Protein AF-A0A958DXJ0-F1 (afdb_monomer)

Secondary structure (DSSP, 8-state):
-GGGHHHHHHHHHHHHHHTT-TT-GGGHHHHHHHHHHHHHHHHHHT-HHHHTT--TTS-HHHHHHHHHHHHHHHHHHHHHHHHHHHHHHHHHHHHHHHHHS-HHHHHHHHHHHHHHHHHS-SS--TTHHHHHHHHIIIIIS---HHHHHHSTTTTTT--HHHHHHHHHHHHTT-

Mean predicted aligned error: 16.9 Å

Foldseek 3Di:
DVVCLVVLLVLLLVLLVVVPPVPCPPVVVVLSVVLSVVLVVCVPPPCPVVVVVDDPPNPVVNVSVVSSVSSNVSSVVSVVVVVVVCVVCVVPVLVVVLVPDDPVVLVVVLVVLVVLLVPLDPDAPPCLVVLVVLLCCVSPVVDQLVRVCPDPVNPPPDHSVSSVVSNVVSVVSD

pLDDT: mean 72.32, std 14.12, range [37.69, 92.12]

Structure (mmCIF, N/CA/C/O backbone):
data_AF-A0A958DXJ0-F1
#
_entry.id   AF-A0A958DXJ0-F1
#
loop_
_atom_site.group_PDB
_atom_site.id
_atom_site.type_symbol
_atom_site.label_atom_id
_atom_site.label_alt_id
_atom_site.label_comp_id
_atom_site.label_asym_id
_atom_site.label_entity_id
_atom_site.label_seq_id
_atom_site.pdbx_PDB_ins_code
_atom_site.Cartn_x
_atom_site.Cartn_y
_atom_site.Cartn_z
_atom_site.occupancy
_atom_site.B_iso_or_equiv
_atom_site.auth_seq_id
_atom_site.auth_comp_id
_atom_site.auth_asym_id
_atom_site.auth_atom_id
_atom_site.pdbx_PDB_model_num
ATOM 1 N N . MET A 1 1 ? -31.948 7.417 9.238 1.00 60.97 1 MET A N 1
ATOM 2 C CA . MET A 1 1 ? -30.534 7.135 8.898 1.00 60.97 1 MET A CA 1
ATOM 3 C C . MET A 1 1 ? -29.827 8.399 8.431 1.00 60.97 1 MET A C 1
ATOM 5 O O . MET A 1 1 ? -28.702 8.625 8.855 1.00 60.97 1 MET A O 1
ATOM 9 N N . ASP A 1 2 ? -30.524 9.264 7.695 1.00 65.75 2 ASP A N 1
ATOM 10 C CA . ASP A 1 2 ? -30.036 10.550 7.168 1.00 65.75 2 ASP A CA 1
ATOM 11 C C . ASP A 1 2 ? -29.370 11.450 8.224 1.00 65.75 2 ASP A C 1
ATOM 13 O O . ASP A 1 2 ? -28.333 12.048 7.964 1.00 65.75 2 ASP A O 1
ATOM 17 N N . GLN A 1 3 ? -29.873 11.458 9.466 1.00 75.44 3 GLN A N 1
ATOM 18 C CA . GLN A 1 3 ? -29.268 12.234 10.561 1.00 75.44 3 GLN A CA 1
ATOM 19 C C . GLN A 1 3 ? -27.839 11.794 10.943 1.00 75.44 3 GLN A C 1
ATOM 21 O O . GLN A 1 3 ? -27.057 12.597 11.446 1.00 75.44 3 GLN A O 1
ATOM 26 N N . PHE A 1 4 ? -27.479 10.526 10.710 1.00 76.31 4 PHE A N 1
ATOM 27 C CA . PHE A 1 4 ? -26.166 9.970 11.065 1.00 76.31 4 PHE A CA 1
ATOM 28 C C . PHE A 1 4 ? -25.225 9.840 9.867 1.00 76.31 4 PHE A C 1
ATOM 30 O O . PHE A 1 4 ? -24.049 9.524 10.049 1.00 76.31 4 PHE A O 1
ATOM 37 N N . GLN A 1 5 ? -25.702 10.121 8.654 1.00 78.50 5 GLN A N 1
ATOM 38 C CA . GLN A 1 5 ? -24.887 10.075 7.445 1.00 78.50 5 GLN A CA 1
ATOM 39 C C . GLN A 1 5 ? -23.637 10.980 7.540 1.00 78.50 5 GLN A C 1
ATOM 41 O O . GLN A 1 5 ? -22.535 10.458 7.352 1.00 78.50 5 GLN A O 1
ATOM 46 N N . PRO A 1 6 ? -23.726 12.253 7.986 1.00 82.81 6 PRO A N 1
ATOM 47 C CA . PRO A 1 6 ? -22.541 13.106 8.141 1.00 82.81 6 PRO A CA 1
ATOM 48 C C . PRO A 1 6 ? -21.557 12.611 9.213 1.00 82.81 6 PRO A C 1
ATOM 50 O O . PRO A 1 6 ? -20.392 13.015 9.255 1.00 82.81 6 PRO A O 1
ATOM 53 N N . TYR A 1 7 ? -22.020 11.789 10.159 1.00 81.88 7 TYR A N 1
ATOM 54 C CA . TYR A 1 7 ? -21.160 11.161 11.162 1.00 81.88 7 TYR A CA 1
ATOM 55 C C . TYR A 1 7 ? -20.408 9.965 10.570 1.00 81.88 7 TYR A C 1
ATOM 57 O O . TYR A 1 7 ? -19.199 9.840 10.777 1.00 81.88 7 TYR A O 1
ATOM 65 N N . ILE A 1 8 ? -21.106 9.122 9.805 1.00 83.44 8 ILE A N 1
ATOM 66 C CA . ILE A 1 8 ? -20.529 7.969 9.105 1.00 83.44 8 ILE A CA 1
ATOM 67 C C . ILE A 1 8 ? -19.444 8.437 8.133 1.00 83.44 8 ILE A C 1
ATOM 69 O O . ILE A 1 8 ? -18.323 7.939 8.213 1.00 83.44 8 ILE A O 1
ATOM 73 N N . GLU A 1 9 ? -19.731 9.445 7.308 1.00 82.25 9 GLU A N 1
ATOM 74 C CA . GLU A 1 9 ? -18.778 10.034 6.354 1.00 82.25 9 GLU A CA 1
ATOM 75 C C . GLU A 1 9 ? -17.501 10.508 7.053 1.00 82.25 9 GLU A C 1
ATOM 77 O O . GLU A 1 9 ? -16.396 10.078 6.716 1.00 82.25 9 GLU A O 1
ATOM 82 N N . ARG A 1 10 ? -17.641 11.309 8.119 1.00 83.62 10 ARG A N 1
ATOM 83 C CA . ARG A 1 10 ? -16.494 11.781 8.912 1.00 83.62 10 ARG A CA 1
ATOM 84 C C . ARG A 1 10 ? -15.677 10.634 9.507 1.00 83.62 10 ARG A C 1
ATOM 86 O O . ARG A 1 10 ? -14.452 10.731 9.569 1.00 83.62 10 ARG A O 1
ATOM 93 N N . LYS A 1 11 ? -16.323 9.552 9.952 1.00 84.81 11 LYS A N 1
ATOM 94 C CA . LYS A 1 11 ? -15.633 8.381 10.514 1.00 84.81 11 LYS A CA 1
ATOM 95 C C . LYS A 1 11 ? -14.925 7.551 9.453 1.00 84.81 11 LYS A C 1
ATOM 97 O O . LYS A 1 11 ? -13.787 7.154 9.694 1.00 84.81 11 LYS A O 1
ATOM 102 N N . VAL A 1 12 ? -15.552 7.315 8.304 1.00 83.06 12 VAL A N 1
ATOM 103 C CA . VAL A 1 12 ? -14.940 6.599 7.176 1.00 83.06 12 VAL A CA 1
ATOM 104 C C . VAL A 1 12 ? -13.707 7.354 6.692 1.00 83.06 12 VAL A C 1
ATOM 106 O O . VAL A 1 12 ? -12.629 6.768 6.662 1.00 83.06 12 VAL A O 1
ATOM 109 N N . ILE A 1 13 ? -13.823 8.664 6.449 1.00 80.69 13 ILE A N 1
ATOM 110 C CA . ILE A 1 13 ? -12.690 9.524 6.070 1.00 80.69 13 ILE A CA 1
ATOM 111 C C . ILE A 1 13 ? -11.581 9.433 7.122 1.00 80.69 13 ILE A C 1
ATOM 113 O O . ILE A 1 13 ? -10.444 9.118 6.783 1.00 80.69 13 ILE A O 1
ATOM 117 N N . HIS A 1 14 ? -11.913 9.617 8.406 1.00 81.69 14 HIS A N 1
ATOM 118 C CA . HIS A 1 14 ? -10.942 9.522 9.498 1.00 81.69 14 HIS A CA 1
ATOM 119 C C . HIS A 1 14 ? -10.194 8.181 9.509 1.00 81.69 14 HIS A C 1
ATOM 121 O O . HIS A 1 14 ? -8.971 8.159 9.664 1.00 81.69 14 HIS A O 1
ATOM 127 N N . TYR A 1 15 ? -10.901 7.059 9.345 1.00 80.06 15 TYR A N 1
ATOM 128 C CA . TYR A 1 15 ? -10.265 5.747 9.320 1.00 80.06 15 TYR A CA 1
ATOM 129 C C . TYR A 1 15 ? -9.437 5.538 8.051 1.00 80.06 15 TYR A C 1
ATOM 131 O O . TYR A 1 15 ? -8.304 5.080 8.173 1.00 80.06 15 TYR A O 1
ATOM 139 N N . CYS A 1 16 ? -9.920 5.930 6.872 1.00 74.00 16 CYS A N 1
ATOM 140 C CA . CYS A 1 16 ? -9.153 5.868 5.625 1.00 74.00 16 CYS A CA 1
ATOM 141 C C . CYS A 1 16 ? -7.844 6.669 5.721 1.00 74.00 16 CYS A C 1
ATOM 143 O O . CYS A 1 16 ? -6.787 6.159 5.353 1.00 74.00 16 CYS A O 1
ATOM 145 N N . THR A 1 17 ? -7.881 7.875 6.297 1.00 73.94 17 THR A N 1
ATOM 146 C CA . THR A 1 17 ? -6.678 8.687 6.544 1.00 73.94 17 THR A CA 1
ATOM 147 C C . THR A 1 17 ? -5.748 8.033 7.569 1.00 73.94 17 THR A C 1
ATOM 149 O O . THR A 1 17 ? -4.537 8.020 7.375 1.00 73.94 17 THR A O 1
ATOM 152 N N . LYS A 1 18 ? -6.286 7.444 8.647 1.00 75.19 18 LYS A N 1
ATOM 153 C CA . LYS A 1 18 ? -5.487 6.773 9.691 1.00 75.19 18 LYS A CA 1
ATOM 154 C C . LYS A 1 18 ? -4.787 5.511 9.186 1.00 75.19 18 LYS A C 1
ATOM 156 O O . LYS A 1 18 ? -3.704 5.181 9.660 1.00 75.19 18 LYS A O 1
ATOM 161 N N . TRP A 1 19 ? -5.397 4.820 8.228 1.00 66.62 19 TRP A N 1
ATOM 162 C CA . TRP A 1 19 ? -4.765 3.714 7.513 1.00 66.62 19 TRP A CA 1
ATOM 163 C C . TRP A 1 19 ? -3.621 4.171 6.596 1.00 66.62 19 TRP A C 1
ATOM 165 O O . TRP A 1 19 ? -2.897 3.314 6.102 1.00 66.62 19 TRP A O 1
ATOM 175 N N . ASN A 1 20 ? -3.430 5.490 6.434 1.00 60.06 20 ASN A N 1
ATOM 176 C CA . ASN A 1 20 ? -2.298 6.140 5.781 1.00 60.06 20 ASN A CA 1
ATOM 177 C C . ASN A 1 20 ? -1.889 5.414 4.499 1.00 60.06 20 ASN A C 1
ATOM 179 O O . ASN A 1 20 ? -0.769 4.926 4.391 1.00 60.06 20 ASN A O 1
ATOM 183 N N . VAL A 1 21 ? -2.829 5.284 3.560 1.00 53.53 21 VAL A N 1
ATOM 184 C CA . VAL A 1 21 ? -2.545 4.742 2.231 1.00 53.53 21 VAL A CA 1
ATOM 185 C C . VAL A 1 21 ? -2.127 5.926 1.352 1.00 53.53 21 VAL A C 1
ATOM 187 O O . VAL A 1 21 ? -3.007 6.602 0.815 1.00 53.53 21 VAL A O 1
ATOM 190 N N . PRO A 1 22 ? -0.819 6.209 1.168 1.00 43.88 22 PRO A N 1
ATOM 191 C CA . PRO A 1 22 ? -0.337 7.298 0.308 1.00 43.88 22 PRO A CA 1
ATOM 192 C C . PRO A 1 22 ? -0.760 7.160 -1.167 1.00 43.88 22 PRO A C 1
ATOM 194 O O . PRO A 1 22 ? -0.530 8.058 -1.965 1.00 43.88 22 PRO A O 1
ATOM 197 N N . ARG A 1 23 ? -1.419 6.053 -1.529 1.00 47.47 23 ARG A N 1
ATOM 198 C CA . ARG A 1 23 ? -1.885 5.718 -2.879 1.00 47.47 23 ARG A CA 1
ATOM 199 C C . ARG A 1 23 ? -3.360 5.996 -3.160 1.00 47.47 23 ARG A C 1
ATOM 201 O O . ARG A 1 23 ? -3.782 5.774 -4.285 1.00 47.47 23 ARG A O 1
ATOM 208 N N . LEU A 1 24 ? -4.154 6.473 -2.197 1.00 47.66 24 LEU A N 1
ATOM 209 C CA . LEU A 1 24 ? -5.567 6.751 -2.494 1.00 47.66 24 LEU A CA 1
ATOM 210 C C . LEU A 1 24 ? -5.771 7.982 -3.387 1.00 47.66 24 LEU A C 1
ATOM 212 O O . LEU A 1 24 ? -6.812 8.050 -4.021 1.00 47.66 24 LEU A O 1
ATOM 216 N N . GLY A 1 25 ? -4.790 8.891 -3.500 1.00 56.78 25 GLY A N 1
ATOM 217 C CA . GLY A 1 25 ? -4.736 9.950 -4.524 1.00 56.78 25 GLY A CA 1
ATOM 218 C C . GLY A 1 25 ? -6.102 10.514 -4.957 1.00 56.78 25 GLY A C 1
ATOM 219 O O . GLY A 1 25 ? -6.901 10.933 -4.121 1.00 56.78 25 GLY A O 1
ATOM 220 N N . PHE A 1 26 ? -6.382 10.482 -6.265 1.00 51.16 26 PHE A N 1
ATOM 221 C CA . PHE A 1 26 ? -7.663 10.899 -6.861 1.00 51.16 26 PHE A CA 1
ATOM 222 C C . PHE A 1 26 ? -8.841 9.934 -6.588 1.00 51.16 26 PHE A C 1
ATOM 224 O O . PHE A 1 26 ? -9.993 10.341 -6.703 1.00 51.16 26 PHE A O 1
ATOM 231 N N . GLN A 1 27 ? -8.575 8.689 -6.176 1.00 59.06 27 GLN A N 1
ATOM 232 C CA . GLN A 1 27 ? -9.575 7.641 -5.903 1.00 59.06 27 GLN A CA 1
ATOM 233 C C . GLN A 1 27 ? -10.091 7.642 -4.455 1.00 59.06 27 GLN A C 1
ATOM 235 O O . GLN A 1 27 ? -10.961 6.847 -4.096 1.00 59.06 27 GLN A O 1
ATOM 240 N N . PHE A 1 28 ? -9.574 8.530 -3.598 1.00 65.56 28 PHE A N 1
ATOM 241 C CA . PHE A 1 28 ? -9.931 8.593 -2.181 1.00 65.56 28 PHE A CA 1
ATOM 242 C C . PHE A 1 28 ? -11.440 8.740 -1.976 1.00 65.56 28 PHE A C 1
ATOM 244 O O . PHE A 1 28 ? -12.020 8.052 -1.138 1.00 65.56 28 PHE A O 1
ATOM 251 N N . ASN A 1 29 ? -12.068 9.607 -2.772 1.00 68.06 29 ASN A N 1
ATOM 252 C CA . ASN A 1 29 ? -13.501 9.865 -2.688 1.00 68.06 29 ASN A CA 1
ATOM 253 C C . ASN A 1 29 ? -14.325 8.654 -3.146 1.00 68.06 29 ASN A C 1
ATOM 255 O O . ASN A 1 29 ? -15.309 8.320 -2.496 1.00 68.06 29 ASN A O 1
ATOM 259 N N . GLU A 1 30 ? -13.905 7.954 -4.201 1.00 69.81 30 GLU A N 1
ATOM 260 C CA . GLU A 1 30 ? -14.579 6.740 -4.683 1.00 69.81 30 GLU A CA 1
ATOM 261 C C . GLU A 1 30 ? -14.491 5.612 -3.649 1.00 69.81 30 GLU A C 1
ATOM 263 O O . GLU A 1 30 ? -15.507 5.046 -3.257 1.00 69.81 30 GLU A O 1
ATOM 268 N N . CYS A 1 31 ? -13.303 5.374 -3.087 1.00 72.88 31 CYS A N 1
ATOM 269 C CA . CYS A 1 31 ? -13.125 4.377 -2.033 1.00 72.88 31 CYS A CA 1
ATOM 270 C C . CYS A 1 31 ? -13.907 4.726 -0.758 1.00 72.88 31 CYS A C 1
ATOM 272 O O . CYS A 1 31 ? -14.458 3.841 -0.106 1.00 72.88 31 CYS A O 1
ATOM 274 N N . ALA A 1 32 ? -13.959 6.006 -0.376 1.00 76.56 32 ALA A N 1
ATOM 275 C CA . ALA A 1 32 ? -14.754 6.447 0.765 1.00 76.56 32 ALA A CA 1
ATOM 276 C C . ALA A 1 32 ? -16.256 6.210 0.531 1.00 76.56 32 ALA A C 1
ATOM 278 O O . ALA A 1 32 ? -16.933 5.725 1.440 1.00 76.56 32 ALA A O 1
ATOM 279 N N . ASN A 1 33 ? -16.747 6.473 -0.684 1.00 81.25 33 ASN A N 1
ATOM 280 C CA . ASN A 1 33 ? -18.134 6.223 -1.077 1.00 81.25 33 ASN A CA 1
ATOM 281 C C . ASN A 1 33 ? -18.469 4.723 -1.076 1.00 81.25 33 ASN A C 1
ATOM 283 O O . ASN A 1 33 ? -19.506 4.331 -0.539 1.00 81.25 33 ASN A O 1
ATOM 287 N N . ASP A 1 34 ? -17.579 3.871 -1.586 1.00 83.19 34 ASP A N 1
ATOM 288 C CA . ASP A 1 34 ? -17.774 2.415 -1.592 1.00 83.19 34 ASP A CA 1
ATOM 289 C C . ASP A 1 34 ? -17.801 1.834 -0.173 1.00 83.19 34 ASP A C 1
ATOM 291 O O . ASP A 1 34 ? -18.650 1.004 0.167 1.00 83.19 34 ASP A O 1
ATOM 295 N N . ILE A 1 35 ? -16.915 2.315 0.704 1.00 84.00 35 ILE A N 1
ATOM 296 C CA . ILE A 1 35 ? -16.914 1.928 2.120 1.00 84.00 35 ILE A CA 1
ATOM 297 C C . ILE A 1 35 ? -18.198 2.406 2.802 1.00 84.00 35 ILE A C 1
ATOM 299 O O . ILE A 1 35 ? -18.782 1.671 3.598 1.00 84.00 35 ILE A O 1
ATOM 303 N N . GLN A 1 36 ? -18.659 3.618 2.499 1.00 85.12 36 GLN A N 1
ATOM 304 C CA . GLN A 1 36 ? -19.910 4.146 3.034 1.00 85.12 36 GLN A CA 1
ATOM 305 C C . GLN A 1 36 ? -21.113 3.304 2.584 1.00 85.12 36 GLN A C 1
ATOM 307 O O . GLN A 1 36 ? -21.947 2.945 3.420 1.00 85.12 36 GLN A O 1
ATOM 312 N N . ALA A 1 37 ? -21.179 2.920 1.307 1.00 85.00 37 ALA A N 1
ATOM 313 C CA . ALA A 1 37 ? -22.201 2.013 0.791 1.00 85.00 37 ALA A CA 1
ATOM 314 C C . ALA A 1 37 ? -22.172 0.658 1.521 1.00 85.00 37 ALA A C 1
ATOM 316 O O . ALA A 1 37 ? -23.215 0.157 1.943 1.00 85.00 37 ALA A O 1
ATOM 317 N N . GLN A 1 38 ? -20.979 0.115 1.776 1.00 85.00 38 GLN A N 1
ATOM 318 C CA . GLN A 1 38 ? -20.806 -1.129 2.526 1.00 85.00 38 GLN A CA 1
ATOM 319 C C . GLN A 1 38 ? -21.239 -1.006 3.998 1.00 85.00 38 GLN A C 1
ATOM 321 O O . GLN A 1 38 ? -21.816 -1.941 4.556 1.00 85.00 38 GLN A O 1
ATOM 326 N N . VAL A 1 39 ? -21.009 0.143 4.643 1.00 84.38 39 VAL A N 1
ATOM 327 C CA . VAL A 1 39 ? -21.513 0.417 6.000 1.00 84.38 39 VAL A CA 1
ATOM 328 C C . VAL A 1 39 ? -23.042 0.393 6.018 1.00 84.38 39 VAL A C 1
ATOM 330 O O . VAL A 1 39 ? -23.630 -0.237 6.900 1.00 84.38 39 VAL A O 1
ATOM 333 N N . PHE A 1 40 ? -23.694 1.023 5.039 1.00 84.38 40 PHE A N 1
ATOM 334 C CA . PHE A 1 40 ? -25.152 0.973 4.919 1.00 84.38 40 PHE A CA 1
ATOM 335 C C . PHE A 1 40 ? -25.662 -0.441 4.636 1.00 84.38 40 PHE A C 1
ATOM 337 O O . PHE A 1 40 ? -26.648 -0.861 5.239 1.00 84.38 40 PHE A O 1
ATOM 344 N N . GLU A 1 41 ? -24.969 -1.207 3.796 1.00 84.19 41 GLU A N 1
ATOM 345 C CA . GLU A 1 41 ? -25.312 -2.603 3.529 1.00 84.19 41 GLU A CA 1
ATOM 346 C C . GLU A 1 41 ? -25.257 -3.456 4.807 1.00 84.19 41 GLU A C 1
ATOM 348 O O . GLU A 1 41 ? -26.201 -4.192 5.097 1.00 84.19 41 GLU A O 1
ATOM 353 N N . ILE A 1 42 ? -24.207 -3.310 5.624 1.00 80.62 42 ILE A N 1
ATOM 354 C CA . ILE A 1 42 ? -24.068 -4.018 6.908 1.00 80.62 42 ILE A CA 1
ATOM 355 C C . ILE A 1 42 ? -25.215 -3.656 7.860 1.00 80.62 42 ILE A C 1
ATOM 357 O O . ILE A 1 42 ? -25.825 -4.547 8.460 1.00 80.62 42 ILE A O 1
ATOM 361 N N . LEU A 1 43 ? -25.539 -2.365 7.959 1.00 77.62 43 LEU A N 1
ATOM 362 C CA . LEU A 1 43 ? -26.617 -1.868 8.814 1.00 77.62 43 LEU A CA 1
ATOM 363 C C . LEU A 1 43 ? -27.992 -2.391 8.372 1.00 77.62 43 LEU A C 1
ATOM 365 O O . LEU A 1 43 ? -28.810 -2.746 9.220 1.00 77.62 43 LEU A O 1
ATOM 369 N N . CYS A 1 44 ? -28.233 -2.491 7.064 1.00 76.94 44 CYS A N 1
ATOM 370 C CA . CYS A 1 44 ? -29.504 -2.954 6.510 1.00 76.94 44 CYS A CA 1
ATOM 371 C C . CYS A 1 44 ? -29.646 -4.487 6.506 1.00 76.94 44 CYS A C 1
ATOM 373 O O . CYS A 1 44 ? -30.724 -4.995 6.809 1.00 76.94 44 CYS A O 1
ATOM 375 N N . GLN A 1 45 ? -28.588 -5.234 6.169 1.00 72.25 45 GLN A N 1
ATOM 376 C CA . GLN A 1 45 ? -28.662 -6.684 5.944 1.00 72.25 45 GLN A CA 1
ATOM 377 C C . GLN A 1 45 ? -28.288 -7.528 7.169 1.00 72.25 45 GLN A C 1
ATOM 379 O O . GLN A 1 45 ? -28.935 -8.542 7.430 1.00 72.25 45 GLN A O 1
ATOM 384 N N . LYS A 1 46 ? -27.233 -7.159 7.910 1.00 60.88 46 LYS A N 1
ATOM 385 C CA . LYS A 1 46 ? -26.687 -8.008 8.988 1.00 60.88 46 LYS A CA 1
ATOM 386 C C . LYS A 1 46 ? -27.211 -7.641 10.371 1.00 60.88 46 LYS A C 1
ATOM 388 O O . LYS A 1 46 ? -27.391 -8.533 11.195 1.00 60.88 46 LYS A O 1
ATOM 393 N N . ASP A 1 47 ? -27.532 -6.369 10.596 1.00 59.88 47 ASP A N 1
ATOM 394 C CA . ASP A 1 47 ? -27.794 -5.852 11.942 1.00 59.88 47 ASP A CA 1
ATOM 395 C C . ASP A 1 47 ? -29.194 -5.277 12.172 1.00 59.88 47 ASP A C 1
ATOM 397 O O . ASP A 1 47 ? -29.444 -4.687 13.220 1.00 59.88 47 ASP A O 1
ATOM 401 N N . PHE A 1 48 ? -30.171 -5.534 11.296 1.00 59.84 48 PHE A N 1
ATOM 402 C CA . PHE A 1 48 ? -31.563 -5.109 11.528 1.00 59.84 48 PHE A CA 1
ATOM 403 C C . PHE A 1 48 ? -32.116 -5.575 12.895 1.00 59.84 48 PHE A C 1
ATOM 405 O O . PHE A 1 48 ? -32.866 -4.863 13.563 1.00 59.84 48 PHE A O 1
ATOM 412 N N . ARG A 1 49 ? -31.697 -6.760 13.370 1.00 57.38 49 ARG A N 1
ATOM 413 C CA . ARG A 1 49 ? -32.051 -7.274 14.708 1.00 57.38 49 ARG A CA 1
ATOM 414 C C . ARG A 1 49 ? -31.295 -6.576 15.846 1.00 57.38 49 ARG A C 1
ATOM 416 O O . ARG A 1 49 ? -31.880 -6.382 16.905 1.00 57.38 49 ARG A O 1
ATOM 423 N N . ALA A 1 50 ? -30.034 -6.194 15.643 1.00 60.09 50 ALA A 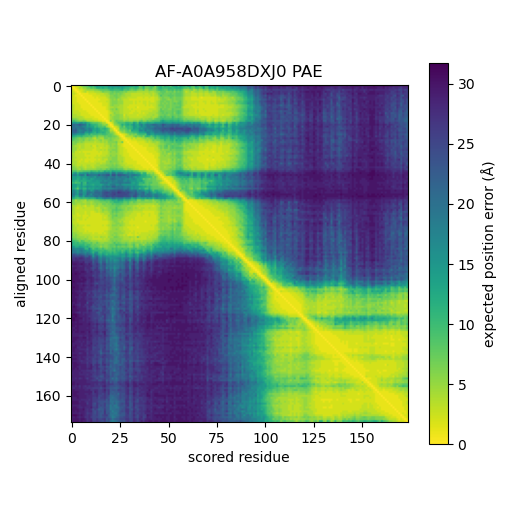N 1
ATOM 424 C CA . ALA A 1 50 ? -29.235 -5.463 16.630 1.00 60.09 50 ALA A CA 1
ATOM 425 C C . ALA A 1 50 ? -29.688 -3.998 16.753 1.00 60.09 50 ALA A C 1
ATOM 427 O O . ALA A 1 50 ? -29.789 -3.476 17.861 1.00 60.09 50 ALA A O 1
ATOM 428 N N . LEU A 1 51 ? -30.079 -3.374 15.638 1.00 62.09 51 LEU A N 1
ATOM 429 C CA . LEU A 1 51 ? -30.708 -2.052 15.591 1.00 62.09 51 LEU A CA 1
ATOM 430 C C . LEU A 1 51 ? -32.057 -2.033 16.321 1.00 62.09 51 LEU A C 1
ATOM 432 O O . LEU A 1 51 ? -32.351 -1.082 17.034 1.00 62.09 51 LEU A O 1
ATOM 436 N N . ARG A 1 52 ? -32.845 -3.113 16.225 1.00 60.75 52 ARG A N 1
ATOM 437 C CA . ARG A 1 52 ? -34.097 -3.277 16.985 1.00 60.75 52 ARG A CA 1
ATOM 438 C C . ARG A 1 52 ? -33.879 -3.401 18.503 1.00 60.75 52 ARG A C 1
ATOM 440 O O . ARG A 1 52 ? -34.809 -3.160 19.267 1.00 60.75 52 ARG A O 1
ATOM 447 N N . ASN A 1 53 ? -32.674 -3.780 18.938 1.00 60.81 53 ASN A N 1
ATOM 448 C CA . ASN A 1 53 ? -32.327 -3.924 20.354 1.00 60.81 53 ASN A CA 1
ATOM 449 C C . ASN A 1 53 ? -31.844 -2.617 21.003 1.00 60.81 53 ASN A C 1
ATOM 451 O O . ASN A 1 53 ? -31.760 -2.576 22.231 1.00 60.81 53 ASN A O 1
ATOM 455 N N . PHE A 1 54 ? -31.563 -1.565 20.223 1.00 61.91 54 PHE A N 1
ATOM 456 C CA . PHE A 1 54 ? -31.356 -0.222 20.766 1.00 61.91 54 PHE A CA 1
ATOM 457 C C . PHE A 1 54 ? -32.690 0.284 21.327 1.00 61.91 54 PHE A C 1
ATOM 459 O O . PHE A 1 54 ? -33.633 0.552 20.584 1.00 61.91 54 PHE A O 1
ATOM 466 N N . LYS A 1 55 ? -32.798 0.368 22.656 1.00 59.03 55 LYS A N 1
ATOM 467 C CA . LYS A 1 55 ? -33.987 0.927 23.323 1.00 59.03 55 LYS A CA 1
ATOM 468 C C . LYS A 1 55 ? -33.870 2.453 23.348 1.00 59.03 55 LYS A C 1
ATOM 470 O O . LYS A 1 55 ? -32.762 2.969 23.375 1.00 59.03 55 LYS A O 1
ATOM 475 N N . GLU A 1 56 ? -34.982 3.182 23.478 1.00 55.31 56 GLU A N 1
ATOM 476 C CA . GLU A 1 56 ? -35.002 4.658 23.648 1.00 55.31 56 GLU A CA 1
ATOM 477 C C . GLU A 1 56 ? -34.103 5.190 24.790 1.00 55.31 56 GLU A C 1
ATOM 479 O O . GLU A 1 56 ? -33.800 6.376 24.843 1.00 55.31 56 GLU A O 1
ATOM 484 N N . ARG A 1 57 ? -33.659 4.322 25.713 1.00 51.06 57 ARG A N 1
ATOM 485 C CA . ARG A 1 57 ? -32.723 4.647 26.805 1.00 51.06 57 ARG A CA 1
ATOM 486 C C . ARG A 1 57 ? -31.244 4.520 26.437 1.00 51.06 57 ARG A C 1
ATOM 488 O O . ARG A 1 57 ? -30.396 4.945 27.223 1.00 51.06 57 ARG A O 1
ATOM 495 N N . ASP A 1 58 ? -30.910 3.910 25.305 1.00 55.97 58 ASP A N 1
ATOM 496 C CA . ASP A 1 58 ? -29.539 3.882 24.821 1.00 55.97 58 ASP A CA 1
ATOM 497 C C . ASP A 1 58 ? -29.202 5.261 24.269 1.00 55.97 58 ASP A C 1
ATOM 499 O O . ASP A 1 58 ? -29.623 5.657 23.187 1.00 55.97 58 ASP A O 1
ATOM 503 N N . ASN A 1 59 ? -28.457 6.000 25.091 1.00 71.81 59 ASN A N 1
ATOM 504 C CA . ASN A 1 59 ? -27.902 7.305 24.781 1.00 71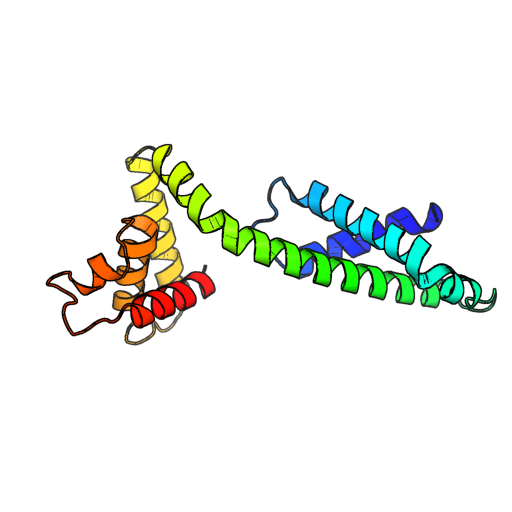.81 59 ASN A CA 1
ATOM 505 C C . ASN A 1 59 ? -27.334 7.297 23.353 1.00 71.81 59 ASN A C 1
ATOM 507 O O . ASN A 1 59 ? -26.586 6.382 23.000 1.00 71.81 59 ASN A O 1
ATOM 511 N N . GLU A 1 60 ? -27.665 8.314 22.559 1.00 72.38 60 GLU A N 1
ATOM 512 C CA . GLU A 1 60 ? -27.177 8.546 21.193 1.00 72.38 60 GLU A CA 1
ATOM 513 C C . GLU A 1 60 ? -25.670 8.262 21.055 1.00 72.38 60 GLU A C 1
ATOM 515 O O . GLU A 1 60 ? -25.204 7.697 20.066 1.00 72.38 60 GLU A O 1
ATOM 520 N N . TYR A 1 61 ? -24.913 8.528 22.120 1.00 76.00 61 TYR A N 1
ATOM 521 C CA . TYR A 1 61 ? -23.496 8.211 22.243 1.00 76.00 61 TYR A CA 1
ATOM 522 C C . TYR A 1 61 ? -23.137 6.721 22.050 1.00 76.00 61 TYR A C 1
ATOM 524 O O . TYR A 1 61 ? -22.137 6.388 21.406 1.00 76.00 61 TYR A O 1
ATOM 532 N N . ARG A 1 62 ? -23.937 5.794 22.592 1.00 74.25 62 ARG A N 1
ATOM 533 C CA . ARG A 1 62 ? -23.754 4.341 22.416 1.00 74.25 62 ARG A CA 1
ATOM 534 C C . ARG A 1 62 ? -24.017 3.922 20.980 1.00 74.25 62 ARG A C 1
ATOM 536 O O . ARG A 1 62 ? -23.269 3.108 20.443 1.00 74.25 62 ARG A O 1
ATOM 543 N N . PHE A 1 63 ? -25.033 4.512 20.358 1.00 77.12 63 PHE A N 1
ATOM 544 C CA . PHE A 1 63 ? -25.341 4.269 18.955 1.00 77.12 63 PHE A CA 1
ATOM 545 C C . PHE A 1 63 ? -24.224 4.787 18.043 1.00 77.12 63 PHE A C 1
ATOM 547 O O . PHE A 1 63 ? -23.755 4.070 17.162 1.00 77.12 63 PHE A O 1
ATOM 554 N N . MET A 1 64 ? -23.696 5.979 18.325 1.00 78.25 64 MET A N 1
ATOM 555 C CA . MET A 1 64 ? -22.529 6.517 17.625 1.00 78.25 64 MET A CA 1
ATOM 556 C C . MET A 1 64 ? -21.274 5.656 17.819 1.00 78.25 64 MET A C 1
ATOM 558 O O . MET A 1 64 ? -20.520 5.442 16.872 1.00 78.25 64 MET A O 1
ATOM 562 N N . SER A 1 65 ? -21.057 5.115 19.021 1.00 78.31 65 SER A N 1
ATOM 563 C CA . SER A 1 65 ? -19.935 4.207 19.300 1.00 78.31 65 SER A CA 1
ATOM 564 C C . SER A 1 65 ? -20.056 2.905 18.506 1.00 78.31 65 SER A C 1
ATOM 566 O O . SER A 1 65 ? -19.083 2.456 17.901 1.00 78.31 65 SER A O 1
ATOM 568 N N . TYR A 1 66 ? -21.262 2.341 18.448 1.00 81.00 66 TYR A N 1
ATOM 569 C CA . TYR A 1 66 ? -21.583 1.177 17.631 1.00 81.00 66 TYR A CA 1
ATOM 570 C C . TYR A 1 66 ? -21.348 1.438 16.134 1.00 81.00 66 TYR A C 1
ATOM 572 O O . TYR A 1 66 ? -20.629 0.681 15.480 1.00 81.00 66 TYR A O 1
ATOM 580 N N . LEU A 1 67 ? -21.848 2.564 15.613 1.00 82.00 67 LEU A N 1
ATOM 581 C CA . LEU A 1 67 ? -21.586 3.003 14.239 1.00 82.00 67 LEU A CA 1
ATOM 582 C C . LEU A 1 67 ? -20.088 3.154 13.959 1.00 82.00 67 LEU A C 1
ATOM 584 O O . LEU A 1 67 ? -19.607 2.713 12.920 1.00 82.00 67 LEU A O 1
ATOM 588 N N . SER A 1 68 ? -19.328 3.726 14.895 1.00 81.12 68 SER A N 1
ATOM 589 C CA . SER A 1 68 ? -17.881 3.901 14.746 1.00 81.12 68 SER A CA 1
ATOM 590 C C . SER A 1 68 ? -17.151 2.561 14.591 1.00 81.12 68 SER A C 1
ATOM 592 O O . SER A 1 68 ? -16.201 2.481 13.813 1.00 81.12 68 SER A O 1
ATOM 594 N N . VAL A 1 69 ? -17.595 1.511 15.292 1.00 82.56 69 VAL A N 1
ATOM 595 C CA . VAL A 1 69 ? -17.044 0.150 15.163 1.00 82.56 69 VAL A CA 1
ATOM 596 C C . VAL A 1 69 ? -17.371 -0.446 13.795 1.00 82.56 69 VAL A C 1
ATOM 598 O O . VAL A 1 69 ? -16.486 -1.020 13.159 1.00 82.56 69 VAL A O 1
ATOM 601 N N . ILE A 1 70 ? -18.603 -0.274 13.308 1.00 83.50 70 ILE A N 1
ATOM 602 C CA . ILE A 1 70 ? -18.995 -0.741 11.971 1.00 83.50 70 ILE A CA 1
ATOM 603 C C . ILE A 1 70 ? -18.161 -0.044 10.897 1.00 83.50 70 ILE A C 1
ATOM 605 O O . ILE A 1 70 ? -17.573 -0.730 10.062 1.00 83.50 70 ILE A O 1
ATOM 609 N N . CYS A 1 71 ? -18.039 1.286 10.954 1.00 82.19 71 CYS A N 1
ATOM 610 C CA . CYS A 1 71 ? -17.205 2.042 10.020 1.00 82.19 71 CYS A CA 1
ATOM 611 C C . CYS A 1 71 ? -15.759 1.536 10.037 1.00 82.19 71 CYS A C 1
ATOM 613 O O . CYS A 1 71 ? -15.190 1.279 8.984 1.00 82.19 71 CYS A O 1
ATOM 615 N N . HIS A 1 72 ? -15.177 1.327 11.222 1.00 82.38 72 HIS A N 1
ATOM 616 C CA . HIS A 1 72 ? -13.811 0.822 11.338 1.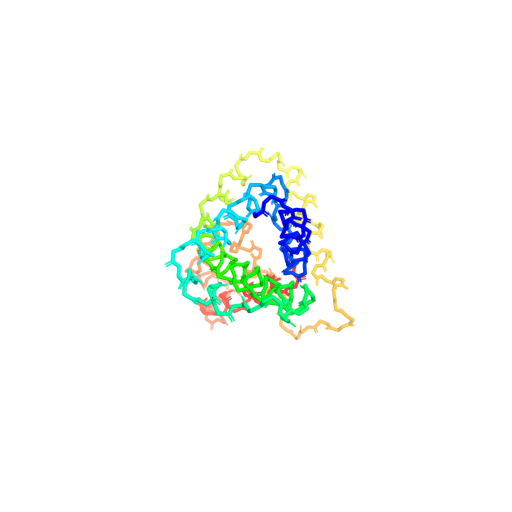00 82.38 72 HIS A CA 1
ATOM 617 C C . HIS A 1 72 ? -13.635 -0.561 10.695 1.00 82.38 72 HIS A C 1
ATOM 619 O O . HIS A 1 72 ? -12.685 -0.779 9.941 1.00 82.38 72 HIS A O 1
ATOM 625 N N . ASN A 1 73 ? -14.556 -1.487 10.973 1.00 82.25 73 ASN A N 1
ATOM 626 C CA . ASN A 1 73 ? -14.501 -2.851 10.455 1.00 82.25 73 ASN A CA 1
ATOM 627 C C . ASN A 1 73 ? -14.712 -2.894 8.936 1.00 82.25 73 ASN A C 1
ATOM 629 O O . ASN A 1 73 ? -13.996 -3.624 8.250 1.00 82.25 73 ASN A O 1
ATOM 633 N N . ALA A 1 74 ? -15.647 -2.094 8.414 1.00 84.69 74 ALA A N 1
ATOM 634 C CA . ALA A 1 74 ? -15.886 -1.953 6.980 1.00 84.69 74 ALA A CA 1
ATOM 635 C C . ALA A 1 74 ? -14.649 -1.385 6.273 1.00 84.69 74 ALA A C 1
ATOM 637 O O . ALA A 1 74 ? -14.141 -2.009 5.343 1.00 84.69 74 ALA A O 1
ATOM 638 N N . THR A 1 75 ? -14.077 -0.286 6.782 1.00 81.75 75 THR A N 1
ATOM 639 C CA . THR A 1 75 ? -12.830 0.283 6.253 1.00 81.75 75 THR A CA 1
ATOM 640 C C . THR A 1 75 ? -11.695 -0.742 6.276 1.00 81.75 75 THR A C 1
ATOM 642 O O . THR A 1 75 ? -11.019 -0.929 5.271 1.00 81.75 75 THR A O 1
ATOM 645 N N . ALA A 1 76 ? -11.488 -1.455 7.386 1.00 80.56 76 ALA A N 1
ATOM 646 C CA . ALA A 1 76 ? -10.419 -2.449 7.489 1.00 80.56 76 ALA A CA 1
ATOM 647 C C . ALA A 1 76 ? -10.611 -3.631 6.521 1.00 80.56 76 ALA A C 1
ATOM 649 O O . ALA A 1 76 ? -9.638 -4.140 5.963 1.00 80.56 76 ALA A O 1
ATOM 650 N N . HIS A 1 77 ? -11.852 -4.081 6.320 1.00 82.12 77 HIS A N 1
ATOM 651 C CA . HIS A 1 77 ? -12.168 -5.148 5.375 1.00 82.12 77 HIS A CA 1
ATOM 652 C C . HIS A 1 77 ? -11.940 -4.703 3.927 1.00 82.12 77 HIS A C 1
ATOM 654 O O . HIS A 1 77 ? -11.251 -5.397 3.175 1.00 82.12 77 HIS A O 1
ATOM 660 N N . TYR A 1 78 ? -12.453 -3.525 3.568 1.00 80.62 78 TYR A N 1
ATOM 661 C CA . TYR A 1 78 ? -12.276 -2.931 2.250 1.00 80.62 78 TYR A CA 1
ATOM 662 C C . TYR A 1 78 ? -10.795 -2.724 1.930 1.00 80.62 78 TYR A C 1
ATOM 664 O O . TYR A 1 78 ? -10.322 -3.208 0.908 1.00 80.62 78 TYR A O 1
ATOM 672 N N . MET A 1 79 ? -10.025 -2.125 2.845 1.00 74.88 79 MET A N 1
ATOM 673 C CA . MET A 1 79 ? -8.592 -1.887 2.645 1.00 74.88 79 MET A CA 1
ATOM 674 C C . MET A 1 79 ? -7.801 -3.187 2.484 1.00 74.88 79 MET A C 1
ATOM 676 O O . MET A 1 79 ? -6.925 -3.261 1.629 1.00 74.88 79 MET A O 1
ATOM 680 N N . LYS A 1 80 ? -8.125 -4.250 3.232 1.00 74.88 80 LYS A N 1
ATOM 681 C CA . LYS A 1 80 ? -7.487 -5.566 3.037 1.00 74.88 80 LYS A CA 1
ATOM 682 C C . LYS A 1 80 ? -7.771 -6.156 1.655 1.00 74.88 80 LYS A C 1
ATOM 684 O O . LYS A 1 80 ? -6.880 -6.760 1.064 1.00 74.88 80 LYS A O 1
ATOM 689 N N . LYS A 1 81 ? -8.996 -6.000 1.146 1.00 74.06 81 LYS A N 1
ATOM 690 C CA . LYS A 1 81 ? -9.382 -6.468 -0.193 1.00 74.06 81 LYS A CA 1
ATOM 691 C C . LYS A 1 81 ? -8.739 -5.613 -1.290 1.00 74.06 81 LYS A C 1
ATOM 693 O O . LYS A 1 81 ? -8.206 -6.160 -2.248 1.00 74.06 81 LYS A O 1
ATOM 698 N N . TYR A 1 82 ? -8.741 -4.297 -1.111 1.00 69.19 82 TYR A N 1
ATOM 699 C CA . TYR A 1 82 ? -8.151 -3.324 -2.024 1.00 69.19 82 TYR A CA 1
ATOM 700 C C . TYR A 1 82 ? -6.632 -3.496 -2.143 1.00 69.19 82 TYR A C 1
ATOM 702 O O . TYR A 1 82 ? -6.116 -3.607 -3.247 1.00 69.19 82 TYR A O 1
ATOM 710 N N . LEU A 1 83 ? -5.917 -3.645 -1.022 1.00 61.88 83 LEU A N 1
ATOM 711 C CA . LEU A 1 83 ? -4.475 -3.925 -1.019 1.00 61.88 83 LEU A CA 1
ATOM 712 C C . LEU A 1 83 ? -4.130 -5.259 -1.689 1.00 61.88 83 LEU A C 1
ATOM 714 O O . LEU A 1 83 ? -3.082 -5.370 -2.316 1.00 61.88 83 LEU A O 1
ATOM 718 N N . LYS A 1 84 ? -5.004 -6.267 -1.572 1.00 60.72 84 LYS A N 1
ATOM 719 C CA . LYS A 1 84 ? -4.828 -7.543 -2.272 1.00 60.72 84 LYS A CA 1
ATOM 720 C C . LYS A 1 84 ? -4.953 -7.366 -3.789 1.00 60.72 84 LYS A C 1
ATOM 722 O O . LYS A 1 84 ? -4.116 -7.880 -4.511 1.00 60.72 84 LYS A O 1
ATOM 727 N N . HIS A 1 85 ? -5.934 -6.591 -4.253 1.00 57.41 85 HIS A N 1
ATOM 728 C CA . HIS A 1 85 ? -6.076 -6.267 -5.675 1.00 57.41 85 HIS A CA 1
ATOM 729 C C . HIS A 1 85 ? -4.942 -5.378 -6.201 1.00 57.41 85 HIS A C 1
ATOM 731 O O . HIS A 1 85 ? -4.444 -5.634 -7.288 1.00 57.41 85 HIS A O 1
ATOM 737 N N . LEU A 1 86 ? -4.476 -4.390 -5.433 1.00 51.69 86 LEU A N 1
ATOM 738 C CA . LEU A 1 86 ? -3.319 -3.571 -5.813 1.00 51.69 86 LEU A CA 1
ATOM 739 C C . LEU A 1 86 ? -2.030 -4.392 -5.927 1.00 51.69 86 LEU A C 1
ATOM 741 O O . LEU A 1 86 ? -1.244 -4.159 -6.836 1.00 51.69 86 LEU A O 1
ATOM 745 N N . ALA A 1 87 ? -1.821 -5.377 -5.049 1.00 50.44 87 ALA A N 1
ATOM 746 C CA . ALA A 1 87 ? -0.666 -6.270 -5.137 1.00 50.44 87 ALA A CA 1
ATOM 747 C C . ALA A 1 87 ? -0.655 -7.115 -6.426 1.00 50.44 87 ALA A C 1
ATOM 749 O O . ALA A 1 87 ? 0.427 -7.440 -6.911 1.00 50.44 87 ALA A O 1
ATOM 750 N N . ASP A 1 88 ? -1.835 -7.424 -6.973 1.00 45.09 88 ASP A N 1
ATOM 751 C CA . ASP A 1 88 ? -2.002 -8.191 -8.211 1.00 45.09 88 ASP A CA 1
ATOM 752 C C . ASP A 1 88 ? -1.988 -7.291 -9.473 1.00 45.09 88 ASP A C 1
ATOM 754 O O . ASP A 1 88 ? -1.609 -7.749 -10.548 1.00 45.09 88 ASP A O 1
ATOM 758 N N . VAL A 1 89 ? -2.362 -6.008 -9.354 1.00 44.97 89 VAL A N 1
ATOM 759 C CA . VAL A 1 89 ? -2.409 -5.024 -10.464 1.00 44.97 89 VAL A CA 1
A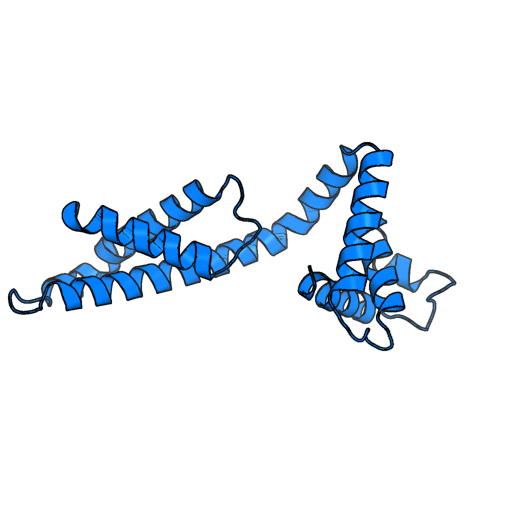TOM 760 C C . VAL A 1 89 ? -1.080 -4.268 -10.639 1.00 44.97 89 VAL A C 1
ATOM 762 O O . VAL A 1 89 ? -0.690 -3.933 -11.756 1.00 44.97 89 VAL A O 1
ATOM 765 N N . GLU A 1 90 ? -0.308 -4.065 -9.564 1.00 44.53 90 GLU A N 1
ATOM 766 C CA . GLU A 1 90 ? 0.990 -3.367 -9.615 1.00 44.53 90 GLU A CA 1
ATOM 767 C C . GLU A 1 90 ? 2.055 -4.068 -10.469 1.00 44.53 90 GLU A C 1
ATOM 769 O O . GLU A 1 90 ? 3.056 -3.444 -10.818 1.00 44.53 90 GLU A O 1
ATOM 774 N N . THR A 1 91 ? 1.874 -5.342 -10.821 1.00 48.38 91 THR A N 1
ATOM 775 C CA . THR A 1 91 ? 2.776 -6.057 -11.735 1.00 48.38 91 THR A CA 1
ATOM 776 C C . THR A 1 91 ? 2.633 -5.650 -13.202 1.00 48.38 91 THR A C 1
ATOM 778 O O . THR A 1 91 ? 3.618 -5.766 -13.931 1.00 48.38 91 THR A O 1
ATOM 781 N N . ASP A 1 92 ? 1.478 -5.124 -13.623 1.00 40.69 92 ASP A N 1
ATOM 782 C CA . ASP A 1 92 ? 1.220 -4.775 -15.029 1.00 40.69 92 ASP A CA 1
ATOM 783 C C . ASP A 1 92 ? 1.225 -3.256 -15.285 1.00 40.69 92 ASP A C 1
ATOM 785 O O . ASP A 1 92 ? 1.804 -2.806 -16.276 1.00 40.69 92 ASP A O 1
ATOM 789 N N . ASP A 1 93 ? 0.714 -2.433 -14.361 1.00 40.81 93 ASP A N 1
ATOM 790 C CA . ASP A 1 93 ? 0.653 -0.972 -14.563 1.00 40.81 93 ASP A CA 1
ATOM 791 C C . ASP A 1 93 ? 2.018 -0.272 -14.423 1.00 40.81 93 ASP A C 1
ATOM 793 O O . ASP A 1 93 ? 2.296 0.709 -15.117 1.00 40.81 93 ASP A O 1
ATOM 797 N N . LEU A 1 94 ? 2.930 -0.794 -13.588 1.00 37.69 94 LEU A N 1
ATOM 798 C CA . LEU A 1 94 ? 4.304 -0.269 -13.496 1.00 37.69 94 LEU A CA 1
ATOM 799 C C . LEU A 1 94 ? 5.091 -0.468 -14.801 1.00 37.69 94 LEU A C 1
ATOM 801 O O . LEU A 1 94 ? 5.979 0.328 -15.110 1.00 37.69 94 LEU A O 1
ATOM 805 N N . ARG A 1 95 ? 4.746 -1.493 -15.590 1.00 39.88 95 ARG A N 1
ATOM 806 C CA . ARG A 1 95 ? 5.342 -1.735 -16.910 1.00 39.88 95 ARG A CA 1
ATOM 807 C C . ARG A 1 95 ? 4.832 -0.742 -17.953 1.00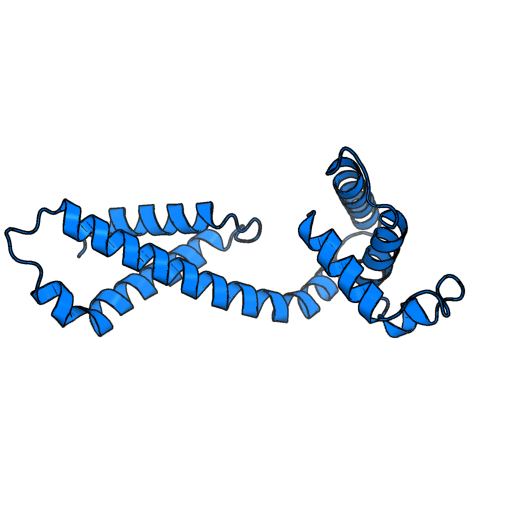 39.88 95 ARG A C 1
ATOM 809 O O . ARG A 1 95 ? 5.619 -0.272 -18.772 1.00 39.88 95 ARG A O 1
ATOM 816 N N . GLN A 1 96 ? 3.558 -0.357 -17.886 1.00 40.53 96 GLN A N 1
ATOM 817 C CA . GLN A 1 96 ? 2.982 0.637 -18.798 1.00 40.53 96 GLN A CA 1
ATOM 818 C C . GLN A 1 96 ? 3.445 2.067 -18.476 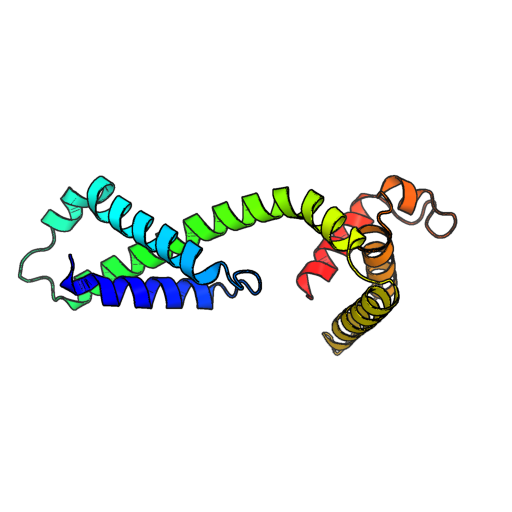1.00 40.53 96 GLN A C 1
ATOM 820 O O . GLN A 1 96 ? 3.924 2.756 -19.374 1.00 40.53 96 GLN A O 1
ATOM 825 N N . LEU A 1 97 ? 3.457 2.477 -17.201 1.00 38.47 97 LEU A N 1
ATOM 826 C CA . LEU A 1 97 ? 3.989 3.785 -16.771 1.00 38.47 97 LEU A CA 1
ATOM 827 C C . LEU A 1 97 ? 5.490 3.963 -17.066 1.00 38.47 97 LEU A C 1
ATOM 829 O O . LEU A 1 97 ? 5.941 5.069 -17.356 1.00 38.47 97 LEU A O 1
ATOM 833 N N . SER A 1 98 ? 6.261 2.871 -17.056 1.00 40.59 98 SER A N 1
ATOM 834 C CA . SER A 1 98 ? 7.669 2.844 -17.485 1.00 40.59 98 SER A CA 1
ATOM 835 C C . SER A 1 98 ? 7.861 3.258 -18.954 1.00 40.59 98 SER A C 1
ATOM 837 O O . SER A 1 98 ? 8.946 3.713 -19.316 1.00 40.59 98 SER A O 1
ATOM 839 N N . THR A 1 99 ? 6.832 3.111 -19.790 1.00 44.72 99 THR A N 1
ATOM 840 C CA . THR A 1 99 ? 6.933 3.271 -21.249 1.00 44.72 99 THR A CA 1
ATOM 841 C C . THR A 1 99 ? 6.590 4.694 -21.721 1.00 44.72 99 THR A C 1
ATOM 843 O O . THR A 1 99 ? 6.976 5.075 -22.821 1.00 44.72 99 THR A O 1
ATOM 846 N N . GLU A 1 100 ? 5.929 5.513 -20.890 1.00 42.47 100 GLU A N 1
ATOM 847 C CA . GLU A 1 100 ? 5.449 6.860 -21.269 1.00 42.47 100 GLU A CA 1
ATOM 848 C C . GLU A 1 100 ? 6.251 8.030 -20.665 1.00 42.47 100 GLU A C 1
ATOM 850 O O . GLU A 1 100 ? 6.014 9.191 -21.004 1.00 42.47 100 GLU A O 1
ATOM 855 N N . MET A 1 101 ? 7.226 7.766 -19.789 1.00 45.72 101 MET A N 1
ATOM 856 C CA . MET A 1 101 ? 8.074 8.814 -19.207 1.00 45.72 101 MET A CA 1
ATOM 857 C C . MET A 1 101 ? 9.315 9.071 -20.069 1.00 45.72 101 MET A C 1
ATOM 859 O O . MET A 1 101 ? 10.059 8.143 -20.373 1.00 45.72 101 MET A O 1
ATOM 863 N N . ALA A 1 102 ? 9.580 10.338 -20.413 1.00 55.38 102 ALA A N 1
ATOM 864 C CA . ALA A 1 102 ? 10.829 10.738 -21.063 1.00 55.38 102 ALA A CA 1
ATOM 865 C C . ALA A 1 102 ? 12.044 10.309 -20.213 1.00 55.38 102 ALA A C 1
ATOM 867 O O . ALA A 1 102 ? 12.032 10.482 -18.990 1.00 55.38 102 ALA A O 1
ATOM 868 N N . ASP A 1 103 ? 13.090 9.777 -20.856 1.00 56.44 103 ASP A N 1
ATOM 869 C CA . ASP A 1 103 ? 14.275 9.200 -20.190 1.00 56.44 103 ASP A CA 1
ATOM 870 C C . ASP A 1 103 ? 14.910 10.141 -19.146 1.00 56.44 103 ASP A C 1
ATOM 872 O O . ASP A 1 103 ? 15.316 9.700 -18.068 1.00 56.44 103 ASP A O 1
ATOM 876 N N . ASP A 1 104 ? 14.900 11.454 -19.395 1.00 55.72 104 ASP A N 1
ATOM 877 C CA . ASP A 1 104 ? 15.408 12.462 -18.454 1.00 55.72 104 ASP A CA 1
ATOM 878 C C . ASP A 1 104 ? 14.585 12.545 -17.157 1.00 55.72 104 ASP A C 1
ATOM 880 O O . ASP A 1 104 ? 15.132 12.710 -16.064 1.00 55.72 104 ASP A O 1
ATOM 884 N N . THR A 1 105 ? 13.260 12.396 -17.241 1.00 58.78 105 THR A N 1
ATOM 885 C CA . THR A 1 105 ? 12.375 12.398 -16.064 1.00 58.78 105 THR A CA 1
ATOM 886 C C . THR A 1 105 ? 12.528 11.107 -15.266 1.00 58.78 105 THR A C 1
ATOM 888 O O . THR A 1 105 ? 12.502 11.128 -14.034 1.00 58.78 105 THR A O 1
ATOM 891 N N . ARG A 1 106 ? 12.753 9.985 -15.959 1.00 57.66 106 ARG A N 1
ATOM 892 C CA . ARG A 1 106 ? 13.035 8.681 -15.354 1.00 57.66 106 ARG A CA 1
ATOM 893 C C . ARG A 1 106 ? 14.342 8.734 -14.551 1.00 57.66 106 ARG A C 1
ATOM 895 O O . ARG A 1 106 ? 14.350 8.341 -13.385 1.00 57.66 106 ARG A O 1
ATOM 902 N N . GLY A 1 107 ? 15.401 9.323 -15.107 1.00 63.22 107 GLY A N 1
ATOM 903 C CA . GLY A 1 107 ? 16.667 9.548 -14.398 1.00 63.22 107 GLY A CA 1
ATOM 904 C C . GLY A 1 107 ? 16.529 10.426 -13.145 1.00 63.22 107 GLY A C 1
ATOM 905 O O . GLY A 1 107 ? 17.069 10.097 -12.090 1.00 63.22 107 GLY A O 1
ATOM 906 N N . GLN A 1 108 ? 15.746 11.506 -13.211 1.00 65.69 108 GLN A N 1
ATOM 907 C CA . GLN A 1 108 ? 15.520 12.388 -12.057 1.00 65.69 108 GLN A CA 1
ATOM 908 C C . GLN A 1 108 ? 14.726 11.710 -10.933 1.00 65.69 108 GLN A C 1
ATOM 910 O O . GLN A 1 108 ? 15.055 11.859 -9.754 1.00 65.69 108 GLN A O 1
ATOM 915 N N . LEU A 1 109 ? 13.692 10.942 -11.284 1.00 62.66 109 LEU A N 1
ATOM 916 C CA . LEU A 1 109 ? 12.890 10.208 -10.306 1.00 62.66 109 LEU A CA 1
ATOM 917 C C . LEU A 1 109 ? 13.708 9.079 -9.657 1.00 62.66 109 LEU A C 1
ATOM 919 O O . LEU A 1 109 ? 13.586 8.837 -8.456 1.00 62.66 109 LEU A O 1
ATOM 923 N N . PHE A 1 110 ? 14.581 8.435 -10.435 1.00 69.31 110 PHE A N 1
ATOM 924 C CA . PHE A 1 110 ? 15.555 7.461 -9.949 1.00 69.31 110 PHE A CA 1
ATOM 925 C C . PHE A 1 110 ? 16.479 8.068 -8.886 1.00 69.31 110 PHE A C 1
ATOM 927 O O . PHE A 1 110 ? 16.562 7.541 -7.774 1.00 69.31 110 PHE A O 1
ATOM 934 N N . GLU A 1 111 ? 17.117 9.203 -9.189 1.00 70.38 111 GLU A N 1
ATOM 935 C CA . GLU A 1 111 ? 18.011 9.898 -8.254 1.00 70.38 111 GLU A CA 1
ATOM 936 C C . GLU A 1 111 ? 17.272 10.310 -6.976 1.00 70.38 111 GLU A C 1
ATOM 938 O O . GLU A 1 111 ? 17.773 10.122 -5.863 1.00 70.38 111 GLU A O 1
ATOM 943 N N . TYR A 1 112 ? 16.034 10.792 -7.113 1.00 72.19 112 TYR A N 1
ATOM 944 C CA . TYR A 1 112 ? 15.189 11.138 -5.976 1.00 72.19 112 TYR A CA 1
ATOM 945 C C . TYR A 1 112 ? 14.892 9.928 -5.075 1.00 72.19 112 TYR A C 1
ATOM 947 O O . TYR A 1 112 ? 15.075 10.009 -3.859 1.00 72.19 112 TYR A O 1
ATOM 955 N N . VAL A 1 113 ? 14.483 8.790 -5.647 1.00 67.19 113 VAL A N 1
ATOM 956 C CA . VAL A 1 113 ? 14.171 7.564 -4.889 1.00 67.19 113 VAL A CA 1
ATOM 957 C C . VAL A 1 113 ? 15.413 7.019 -4.183 1.00 67.19 113 VAL A C 1
ATOM 959 O O . VAL A 1 113 ? 15.352 6.682 -2.999 1.00 67.19 113 VAL A O 1
ATOM 962 N N . VAL A 1 114 ? 16.558 6.979 -4.868 1.00 77.56 114 VAL A N 1
ATOM 963 C CA . VAL A 1 114 ? 17.837 6.557 -4.276 1.00 77.56 114 VAL A CA 1
ATOM 964 C C . VAL A 1 114 ? 18.233 7.479 -3.123 1.00 77.56 114 VAL A C 1
ATOM 966 O O . VAL A 1 114 ? 18.643 7.002 -2.060 1.00 77.56 114 VAL A O 1
ATOM 969 N N . HIS A 1 115 ? 18.073 8.791 -3.301 1.00 77.31 115 HIS A N 1
ATOM 970 C CA . HIS A 1 115 ? 18.353 9.773 -2.262 1.00 77.31 115 HIS A CA 1
ATOM 971 C C . HIS A 1 115 ? 17.455 9.578 -1.034 1.00 77.31 115 HIS A C 1
ATOM 973 O O . HIS A 1 115 ? 17.965 9.541 0.087 1.00 77.31 115 HIS A O 1
ATOM 979 N N . GLN A 1 116 ? 16.146 9.386 -1.229 1.00 71.88 116 GLN A N 1
ATOM 980 C CA . GLN A 1 116 ? 15.196 9.135 -0.138 1.00 71.88 116 GLN A CA 1
ATOM 981 C C . GLN A 1 116 ? 15.509 7.841 0.619 1.00 71.88 116 GLN A C 1
ATOM 983 O O . GLN A 1 116 ? 15.509 7.822 1.850 1.00 71.88 116 GLN A O 1
ATOM 988 N N . LEU A 1 117 ? 15.841 6.766 -0.098 1.00 71.38 117 LEU A N 1
ATOM 989 C CA . LEU A 1 117 ? 16.201 5.478 0.499 1.00 71.38 117 LEU A CA 1
ATOM 990 C C . LEU A 1 117 ? 17.493 5.563 1.327 1.00 71.38 117 LEU A C 1
ATOM 992 O O . LEU A 1 117 ? 17.604 4.939 2.385 1.00 71.38 117 LEU A O 1
ATOM 996 N N . ARG A 1 118 ? 18.475 6.349 0.873 1.00 79.06 118 ARG A N 1
ATOM 997 C CA . ARG A 1 118 ? 19.728 6.576 1.610 1.00 79.06 118 ARG A CA 1
ATOM 998 C C . ARG A 1 118 ? 19.545 7.508 2.809 1.00 79.06 118 ARG A C 1
ATOM 1000 O O . ARG A 1 118 ? 20.243 7.339 3.808 1.00 79.06 118 ARG A O 1
ATOM 1007 N N . SER A 1 119 ? 18.614 8.460 2.744 1.00 75.88 119 SER A N 1
ATOM 1008 C CA . SER A 1 119 ? 18.378 9.448 3.805 1.00 75.88 119 SER A CA 1
ATOM 1009 C C . SER A 1 119 ? 17.445 8.954 4.921 1.00 75.88 119 SER A C 1
ATOM 1011 O O . SER A 1 119 ? 17.500 9.477 6.036 1.00 75.88 119 SER A O 1
ATOM 1013 N N . THR A 1 120 ? 16.645 7.906 4.684 1.00 69.38 120 THR A N 1
ATOM 1014 C CA . THR A 1 120 ? 15.636 7.411 5.644 1.00 69.38 120 THR A CA 1
ATOM 1015 C C . THR A 1 120 ? 16.226 6.822 6.929 1.00 69.38 120 THR A C 1
ATOM 1017 O O . THR A 1 120 ? 15.519 6.699 7.932 1.00 69.38 120 THR A O 1
ATOM 1020 N N . LYS A 1 121 ? 17.512 6.436 6.953 1.00 66.00 121 LYS A N 1
ATOM 1021 C CA . LYS A 1 121 ? 18.144 5.844 8.145 1.00 66.00 121 LYS A CA 1
ATOM 1022 C C . LYS A 1 121 ? 19.458 6.520 8.515 1.00 66.00 121 LYS A C 1
ATOM 1024 O O . LYS A 1 121 ? 20.407 6.524 7.746 1.00 66.00 121 LYS A O 1
ATOM 1029 N N . LYS A 1 122 ? 19.571 6.923 9.790 1.00 66.44 122 LYS A N 1
ATOM 1030 C CA . LYS A 1 122 ? 20.834 7.388 10.407 1.00 66.44 122 LYS A CA 1
ATOM 1031 C C . LYS A 1 122 ? 21.965 6.348 10.347 1.00 66.44 122 LYS A C 1
ATOM 1033 O O . LYS A 1 122 ? 23.131 6.709 10.460 1.00 66.44 122 LYS A O 1
ATOM 1038 N N . LYS A 1 123 ? 21.631 5.058 10.215 1.00 74.38 123 LYS A N 1
ATOM 1039 C CA . LYS A 1 123 ? 22.588 3.957 10.042 1.00 74.38 123 LYS A CA 1
ATOM 1040 C C . LYS A 1 123 ? 22.044 2.962 9.019 1.00 74.38 123 LYS A C 1
ATOM 1042 O O . LYS A 1 123 ? 20.993 2.357 9.245 1.00 74.38 123 LYS A O 1
ATOM 1047 N N . LEU A 1 124 ? 22.754 2.801 7.907 1.00 75.19 124 LEU A N 1
ATOM 1048 C CA . LEU A 1 124 ? 22.361 1.891 6.835 1.00 75.19 124 LEU A CA 1
ATOM 1049 C C . LEU A 1 124 ? 22.660 0.426 7.216 1.00 75.19 124 LEU A C 1
ATOM 1051 O O . LEU A 1 124 ? 23.692 0.146 7.834 1.00 75.19 124 LEU A O 1
ATOM 1055 N N . PRO A 1 125 ? 21.772 -0.527 6.874 1.00 80.19 125 PRO A N 1
ATOM 1056 C CA . PRO A 1 125 ? 22.048 -1.955 7.013 1.00 80.19 125 PRO A CA 1
ATOM 1057 C C . PRO A 1 125 ? 23.323 -2.377 6.268 1.00 80.19 125 PRO A C 1
ATOM 1059 O O . PRO A 1 125 ? 23.613 -1.866 5.191 1.00 80.19 125 PRO A O 1
ATOM 1062 N N . LYS A 1 126 ? 24.031 -3.395 6.779 1.00 81.06 126 LYS A N 1
ATOM 1063 C CA . LYS A 1 126 ? 25.292 -3.900 6.193 1.00 81.06 126 LYS A CA 1
ATOM 1064 C C . LYS A 1 126 ? 25.192 -4.258 4.699 1.00 81.06 126 LYS A C 1
ATOM 1066 O O . LYS A 1 126 ? 26.166 -4.106 3.978 1.00 81.06 126 LYS A O 1
ATOM 1071 N N . ASN A 1 127 ? 24.022 -4.710 4.244 1.00 86.31 127 ASN A N 1
ATOM 1072 C CA . ASN A 1 127 ? 23.782 -5.130 2.857 1.00 86.31 127 ASN A CA 1
ATOM 1073 C C . ASN A 1 127 ? 22.900 -4.150 2.069 1.00 86.31 127 ASN A C 1
ATOM 1075 O O . ASN A 1 127 ? 22.345 -4.529 1.043 1.00 86.31 127 ASN A O 1
ATOM 1079 N N . PHE A 1 128 ? 22.737 -2.918 2.554 1.00 86.19 128 PHE A N 1
ATOM 1080 C CA . PHE A 1 128 ? 21.789 -1.963 1.986 1.00 86.19 128 PHE A CA 1
ATOM 1081 C C . PHE A 1 128 ? 22.064 -1.645 0.516 1.00 86.19 128 PHE A C 1
ATOM 1083 O O . PHE A 1 128 ? 21.155 -1.746 -0.291 1.00 86.19 128 PHE A O 1
ATOM 1090 N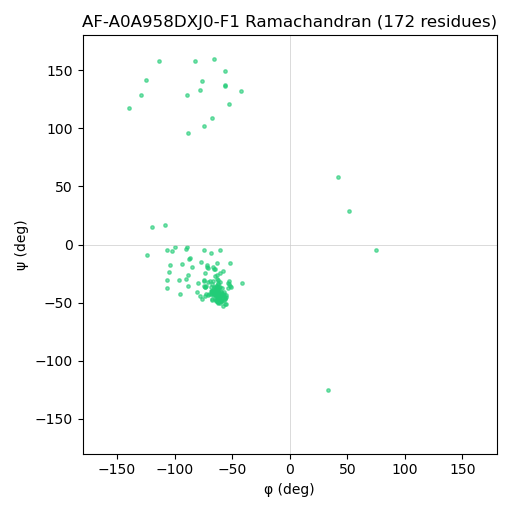 N . GLU A 1 129 ? 23.313 -1.351 0.150 1.00 86.44 129 GLU A N 1
ATOM 1091 C CA . GLU A 1 129 ? 23.675 -1.037 -1.242 1.00 86.44 129 GLU A CA 1
ATOM 1092 C C . GLU A 1 129 ? 23.454 -2.227 -2.182 1.00 86.44 129 GLU A C 1
ATOM 1094 O O . GLU A 1 129 ? 22.994 -2.067 -3.308 1.00 86.44 129 GLU A O 1
ATOM 1099 N N . ARG A 1 130 ? 23.698 -3.454 -1.705 1.00 89.94 130 ARG A N 1
ATOM 1100 C CA . ARG A 1 130 ? 23.360 -4.659 -2.469 1.00 89.94 130 ARG A CA 1
ATOM 1101 C C . ARG A 1 130 ? 21.852 -4.758 -2.665 1.00 89.94 130 ARG A C 1
ATOM 1103 O O . ARG A 1 130 ? 21.398 -5.004 -3.773 1.00 89.94 130 ARG A O 1
ATOM 1110 N N . ASP A 1 131 ? 21.086 -4.591 -1.592 1.00 89.44 131 ASP A N 1
ATOM 1111 C CA . ASP A 1 131 ? 19.631 -4.676 -1.656 1.00 89.44 131 ASP A CA 1
ATOM 1112 C C . ASP A 1 131 ? 19.055 -3.568 -2.566 1.00 89.44 131 ASP A C 1
ATOM 1114 O O . ASP A 1 131 ? 18.129 -3.835 -3.328 1.00 89.44 131 ASP A O 1
ATOM 1118 N N . LEU A 1 132 ? 19.661 -2.373 -2.563 1.00 86.75 132 LEU A N 1
ATOM 1119 C CA . LEU A 1 132 ? 19.339 -1.259 -3.458 1.00 86.75 132 LEU A CA 1
ATOM 1120 C C . LEU A 1 132 ? 19.600 -1.629 -4.913 1.00 86.75 132 LEU A C 1
ATOM 1122 O O . LEU A 1 132 ? 18.696 -1.512 -5.730 1.00 86.75 132 LEU A O 1
ATOM 1126 N N . ASN A 1 133 ? 20.776 -2.164 -5.233 1.00 87.31 133 ASN A N 1
ATOM 1127 C CA . ASN A 1 133 ? 21.090 -2.595 -6.594 1.00 87.31 133 ASN A CA 1
ATOM 1128 C C . ASN A 1 133 ? 20.132 -3.684 -7.097 1.00 87.31 133 ASN A C 1
ATOM 1130 O O . ASN A 1 133 ? 19.682 -3.622 -8.237 1.00 87.31 133 ASN A O 1
ATOM 1134 N N . LEU A 1 134 ? 19.771 -4.650 -6.246 1.00 88.81 134 LEU A N 1
ATOM 1135 C CA . LEU A 1 134 ? 18.789 -5.679 -6.604 1.00 88.81 134 LEU A CA 1
ATOM 1136 C C . LEU A 1 134 ? 17.406 -5.086 -6.861 1.00 88.81 134 LEU A C 1
ATOM 1138 O O . LEU A 1 134 ? 16.742 -5.474 -7.818 1.00 88.81 134 LEU A O 1
ATOM 1142 N N . TYR A 1 135 ? 16.984 -4.138 -6.027 1.00 85.88 135 TYR A N 1
ATOM 1143 C CA . TYR A 1 135 ? 15.725 -3.430 -6.213 1.00 85.88 135 TYR A CA 1
ATOM 1144 C C . TYR A 1 135 ? 15.712 -2.622 -7.508 1.00 85.88 135 TYR A C 1
ATOM 1146 O O . TYR A 1 135 ? 14.736 -2.688 -8.246 1.00 85.88 135 TYR A O 1
ATOM 1154 N N . LEU A 1 136 ? 16.795 -1.911 -7.817 1.00 82.50 136 LEU A N 1
ATOM 1155 C CA . LEU A 1 136 ? 16.909 -1.121 -9.039 1.00 82.50 136 LEU A CA 1
ATOM 1156 C C . LEU A 1 136 ? 16.873 -2.009 -10.286 1.00 82.50 136 LEU A C 1
ATOM 1158 O O . LEU A 1 136 ? 16.098 -1.751 -11.199 1.00 82.50 136 LEU A O 1
ATOM 1162 N N . LEU A 1 137 ? 17.640 -3.096 -10.318 1.00 83.31 137 LEU A N 1
ATOM 1163 C CA . LEU A 1 137 ? 17.636 -4.007 -11.465 1.00 83.31 137 LEU A CA 1
ATOM 1164 C C . LEU A 1 137 ? 16.266 -4.657 -11.681 1.00 83.31 137 LEU A C 1
ATOM 1166 O O . LEU A 1 137 ? 15.803 -4.742 -12.814 1.00 83.31 137 LEU A O 1
ATOM 1170 N N . TYR A 1 138 ? 15.604 -5.064 -10.598 1.00 84.00 138 TYR A N 1
ATOM 1171 C CA . TYR A 1 138 ? 14.315 -5.743 -10.678 1.00 84.00 138 TYR A CA 1
ATOM 1172 C C . TYR A 1 138 ? 13.152 -4.793 -10.993 1.00 84.00 138 TYR A C 1
ATOM 1174 O O . TYR A 1 138 ? 12.327 -5.084 -11.848 1.00 84.00 138 TYR A O 1
ATOM 1182 N N . VAL A 1 139 ? 13.063 -3.656 -10.297 1.00 75.62 139 VAL A N 1
ATOM 1183 C CA . VAL A 1 139 ? 11.910 -2.741 -10.387 1.00 75.62 139 VAL A CA 1
ATOM 1184 C C . VAL A 1 139 ? 12.078 -1.717 -11.505 1.00 75.62 139 VAL A C 1
ATOM 1186 O O . VAL A 1 139 ? 11.097 -1.340 -12.133 1.00 75.62 139 VAL A O 1
ATOM 1189 N N . TRP A 1 140 ? 13.304 -1.254 -11.745 1.00 71.06 140 TRP A N 1
ATOM 1190 C CA . TRP A 1 140 ? 13.590 -0.183 -12.702 1.00 71.06 140 TRP A CA 1
ATOM 1191 C C . TRP A 1 140 ? 14.243 -0.673 -13.989 1.00 71.06 140 TRP A C 1
ATOM 1193 O O . TRP A 1 140 ? 14.047 -0.052 -15.029 1.00 71.06 140 TRP A O 1
ATOM 1203 N N . GLY A 1 141 ? 15.020 -1.751 -13.936 1.00 73.44 141 GLY A N 1
ATOM 1204 C CA . GLY A 1 141 ? 15.669 -2.331 -15.112 1.00 73.44 141 GLY A CA 1
ATOM 1205 C C . GLY A 1 141 ? 14.843 -3.402 -15.829 1.00 73.44 141 GLY A C 1
ATOM 1206 O O . GLY A 1 141 ? 15.307 -3.905 -16.844 1.00 73.44 141 GLY A O 1
ATOM 1207 N N . ASP A 1 142 ? 13.671 -3.770 -15.293 1.00 74.38 142 ASP A N 1
ATOM 1208 C CA . ASP A 1 142 ? 12.802 -4.863 -15.777 1.00 74.38 142 ASP A CA 1
ATOM 1209 C C . ASP A 1 142 ? 13.549 -6.201 -15.969 1.00 74.38 142 ASP A C 1
ATOM 1211 O O . ASP A 1 142 ? 13.193 -7.042 -16.795 1.00 74.38 142 ASP A O 1
ATOM 1215 N N . PHE A 1 143 ? 14.613 -6.426 -15.187 1.00 79.94 143 PHE A N 1
ATOM 1216 C CA . PHE A 1 143 ? 15.306 -7.708 -15.175 1.00 79.94 143 PHE A CA 1
ATOM 1217 C C . PHE A 1 143 ? 14.504 -8.714 -14.352 1.00 79.94 143 PHE A C 1
ATOM 1219 O O . PHE A 1 143 ? 14.126 -8.450 -13.207 1.00 79.94 143 PHE A O 1
ATOM 1226 N N . SER A 1 144 ? 14.317 -9.919 -14.892 1.00 83.69 144 SER A N 1
ATOM 1227 C CA . SER A 1 144 ? 13.782 -11.032 -14.107 1.00 83.69 144 SER A CA 1
ATOM 1228 C C . SER A 1 144 ? 14.756 -11.442 -12.996 1.00 83.69 144 SER A C 1
ATOM 1230 O O . SER A 1 144 ? 15.960 -11.168 -13.048 1.00 83.69 144 SER A O 1
ATOM 1232 N N . LYS A 1 145 ? 14.251 -12.129 -11.967 1.00 87.69 145 LYS A N 1
ATOM 1233 C CA . LYS A 1 145 ? 15.084 -12.593 -10.843 1.00 87.69 145 LYS A CA 1
ATOM 1234 C C . LYS A 1 145 ? 16.153 -13.562 -11.336 1.00 87.69 145 LYS A C 1
ATOM 1236 O O . LYS A 1 145 ? 17.281 -13.540 -10.853 1.00 87.69 145 LYS A O 1
ATOM 1241 N N . GLU A 1 146 ? 15.787 -14.382 -12.310 1.00 89.31 146 GLU A N 1
ATOM 1242 C CA . GLU A 1 146 ? 16.636 -15.349 -12.987 1.00 89.31 146 GLU A CA 1
ATOM 1243 C C . GLU A 1 146 ? 17.763 -14.620 -13.726 1.00 89.31 146 GLU A C 1
ATOM 1245 O O . GLU A 1 146 ? 18.933 -14.907 -13.477 1.00 89.31 146 GLU A O 1
ATOM 1250 N N . MET A 1 147 ? 17.437 -13.581 -14.506 1.00 85.06 147 MET A N 1
ATOM 1251 C CA . MET A 1 147 ? 18.437 -12.752 -15.190 1.00 85.06 147 MET A CA 1
ATOM 1252 C C . MET A 1 147 ? 19.400 -12.080 -14.207 1.00 85.06 147 MET A C 1
ATOM 1254 O O . MET A 1 147 ? 20.606 -12.072 -14.445 1.00 85.06 147 MET A O 1
ATOM 1258 N N . ILE A 1 148 ? 18.897 -11.548 -13.087 1.00 90.50 148 ILE A N 1
ATOM 1259 C CA . ILE A 1 148 ? 19.728 -10.914 -12.050 1.00 90.50 148 ILE A CA 1
ATOM 1260 C C . ILE A 1 148 ? 20.700 -11.926 -11.433 1.00 90.50 148 ILE A C 1
ATOM 1262 O O . ILE A 1 148 ? 21.872 -11.616 -11.233 1.00 90.50 148 ILE A O 1
ATOM 1266 N N . VAL A 1 149 ? 20.241 -13.141 -11.131 1.00 91.62 149 VAL A N 1
ATOM 1267 C CA . VAL A 1 149 ? 21.074 -14.196 -10.527 1.00 91.62 149 VAL A CA 1
ATOM 1268 C C . VAL A 1 149 ? 22.128 -14.717 -11.507 1.00 91.62 149 VAL A C 1
ATOM 1270 O O . VAL A 1 149 ? 23.228 -15.094 -11.094 1.00 91.62 149 VAL A O 1
ATOM 1273 N N . GLU A 1 150 ? 21.825 -14.711 -12.803 1.00 91.00 150 GLU A N 1
ATOM 1274 C CA . GLU A 1 150 ? 22.752 -15.130 -13.855 1.00 91.00 150 GLU A CA 1
ATOM 1275 C C . GLU A 1 150 ? 23.823 -14.082 -14.192 1.00 91.00 150 GLU A C 1
ATOM 1277 O O . GLU A 1 150 ? 24.849 -14.440 -14.796 1.00 91.00 150 GLU A O 1
ATOM 1282 N N . MET A 1 151 ? 23.632 -12.826 -13.761 1.00 90.06 151 MET A N 1
ATOM 1283 C CA . MET A 1 151 ? 24.591 -11.745 -13.984 1.00 90.06 151 MET A CA 1
ATOM 1284 C C . MET A 1 151 ? 25.975 -12.106 -13.429 1.00 90.06 151 MET A C 1
ATOM 1286 O O . MET A 1 151 ? 26.086 -12.558 -12.285 1.00 90.06 151 MET A O 1
ATOM 1290 N N . PRO A 1 152 ? 27.062 -11.826 -14.174 1.00 89.50 152 PRO A N 1
ATOM 1291 C CA . PRO A 1 152 ? 28.425 -12.120 -13.727 1.00 89.50 152 PRO A CA 1
ATOM 1292 C C . PRO A 1 152 ? 28.767 -11.536 -12.350 1.00 89.50 152 PRO A C 1
ATOM 1294 O O . PRO A 1 152 ? 29.491 -12.162 -11.584 1.00 89.50 152 PRO A O 1
ATOM 1297 N N . ALA A 1 153 ? 28.205 -10.371 -12.015 1.00 83.94 153 ALA A N 1
ATOM 1298 C CA . ALA A 1 153 ? 28.418 -9.699 -10.734 1.00 83.94 153 ALA A CA 1
ATOM 1299 C C . ALA A 1 153 ? 27.751 -10.400 -9.531 1.00 83.94 153 ALA A C 1
ATOM 1301 O O . ALA A 1 153 ? 28.145 -10.154 -8.394 1.00 83.94 153 ALA A O 1
ATOM 1302 N N . PHE A 1 154 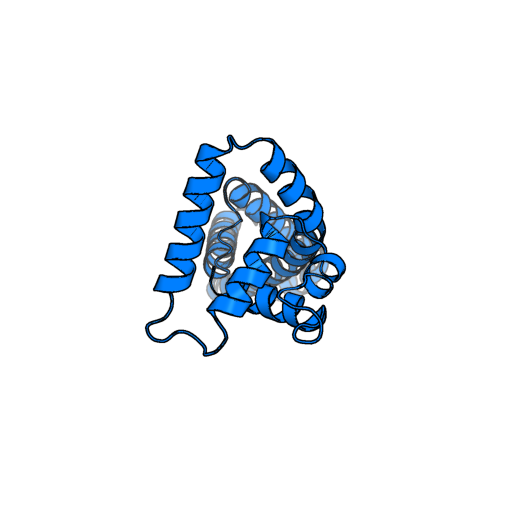? 26.749 -11.256 -9.761 1.00 86.69 154 PHE A N 1
ATOM 1303 C CA . PHE A 1 154 ? 25.913 -11.854 -8.708 1.00 86.69 154 PHE A CA 1
ATOM 1304 C C . PHE A 1 154 ? 25.885 -13.382 -8.717 1.00 86.69 154 PHE A C 1
ATOM 1306 O O . PHE A 1 154 ? 25.378 -13.998 -7.771 1.00 86.69 154 PHE A O 1
ATOM 1313 N N . ARG A 1 155 ? 26.455 -13.996 -9.755 1.00 84.38 155 ARG A N 1
ATOM 1314 C CA . ARG A 1 155 ? 26.471 -15.441 -9.964 1.00 84.38 155 ARG A CA 1
ATOM 1315 C C . ARG A 1 155 ? 27.002 -16.178 -8.733 1.00 84.38 155 ARG A C 1
ATOM 1317 O O . ARG A 1 155 ? 28.124 -15.957 -8.285 1.00 84.38 155 ARG A O 1
ATOM 1324 N N . GLY A 1 156 ? 26.169 -17.057 -8.177 1.00 83.00 156 GLY A N 1
ATOM 1325 C CA . GLY A 1 156 ? 26.489 -17.872 -6.999 1.00 83.00 156 GLY A CA 1
ATOM 1326 C C . GLY A 1 156 ? 26.474 -17.130 -5.654 1.00 83.00 156 GLY A C 1
ATOM 1327 O O . GLY A 1 156 ? 26.617 -17.769 -4.616 1.00 83.00 156 GLY A O 1
ATOM 1328 N N . GLN A 1 157 ? 26.272 -15.809 -5.643 1.00 87.81 157 GLN A N 1
ATOM 1329 C CA . GLN A 1 157 ? 26.225 -14.993 -4.421 1.00 87.81 157 GLN A CA 1
ATOM 1330 C C . GLN A 1 157 ? 24.803 -14.577 -4.037 1.00 87.81 157 GLN A C 1
ATOM 1332 O O . GLN A 1 157 ? 24.532 -14.259 -2.876 1.00 87.81 157 GLN A O 1
ATOM 1337 N N . ILE A 1 158 ? 23.901 -14.542 -5.018 1.00 91.00 158 ILE A N 1
ATOM 1338 C CA . ILE A 1 158 ? 22.531 -14.063 -4.864 1.00 91.00 158 ILE A CA 1
ATOM 1339 C C . ILE A 1 158 ? 21.574 -15.150 -5.331 1.00 91.00 158 ILE A C 1
ATOM 1341 O O . ILE A 1 158 ? 21.832 -15.858 -6.298 1.00 91.00 158 ILE A O 1
ATOM 1345 N N . THR A 1 159 ? 20.465 -15.292 -4.614 1.00 92.12 159 THR A N 1
ATOM 1346 C CA . THR A 1 159 ? 19.373 -16.201 -4.974 1.00 92.12 159 THR A CA 1
ATOM 1347 C C . THR A 1 159 ? 18.126 -15.396 -5.333 1.00 92.12 159 THR A C 1
ATOM 1349 O O . THR A 1 159 ? 17.983 -14.271 -4.842 1.00 92.12 159 THR A O 1
ATOM 1352 N N . PRO A 1 160 ? 17.168 -15.957 -6.095 1.00 89.44 160 PRO A N 1
ATOM 1353 C CA . PRO A 1 160 ? 15.908 -15.269 -6.394 1.00 89.44 160 PRO A CA 1
ATOM 1354 C C . PRO A 1 160 ? 15.182 -14.798 -5.123 1.00 89.44 160 PRO A C 1
ATOM 1356 O O . PRO A 1 160 ? 14.685 -13.678 -5.046 1.00 89.44 160 PRO A O 1
ATOM 1359 N N . LYS A 1 161 ? 15.244 -15.602 -4.053 1.00 91.00 161 LYS A N 1
ATOM 1360 C CA . LYS A 1 161 ? 14.691 -15.256 -2.736 1.00 91.00 161 LYS A CA 1
ATOM 1361 C C . LYS A 1 161 ? 15.354 -14.025 -2.109 1.00 91.00 161 LYS A C 1
ATOM 1363 O O . LYS A 1 161 ? 14.707 -13.277 -1.382 1.00 91.00 161 LYS A O 1
ATOM 1368 N N . MET A 1 162 ? 16.645 -13.803 -2.353 1.00 90.44 162 MET A N 1
ATOM 1369 C CA . MET A 1 162 ? 17.338 -12.602 -1.876 1.00 90.44 162 MET A CA 1
ATOM 1370 C C . MET A 1 162 ? 16.896 -11.350 -2.631 1.00 90.44 162 MET A C 1
ATOM 1372 O O . MET A 1 162 ? 16.831 -10.294 -2.005 1.00 90.44 162 MET A O 1
ATOM 1376 N N . VAL A 1 163 ? 16.548 -11.473 -3.918 1.00 87.56 163 VAL A N 1
ATOM 1377 C CA . VAL A 1 163 ? 15.924 -10.391 -4.696 1.00 87.56 163 VAL A CA 1
ATOM 1378 C C . VAL A 1 163 ? 14.578 -10.025 -4.069 1.00 87.56 163 VAL A C 1
ATOM 1380 O O . VAL A 1 163 ? 14.372 -8.870 -3.709 1.00 87.56 163 VAL A O 1
ATOM 1383 N N . ASP A 1 164 ? 13.724 -11.014 -3.793 1.00 84.81 164 ASP A N 1
ATOM 1384 C CA . ASP A 1 164 ? 12.428 -10.791 -3.132 1.00 84.81 164 ASP A CA 1
ATOM 1385 C C . ASP A 1 164 ? 12.569 -10.122 -1.761 1.00 84.81 164 ASP A C 1
ATOM 1387 O O . ASP A 1 164 ? 11.867 -9.162 -1.440 1.00 84.81 164 ASP A O 1
ATOM 1391 N N . LEU A 1 165 ? 13.521 -10.588 -0.950 1.00 86.31 165 LEU A N 1
ATOM 1392 C CA . LEU A 1 165 ? 13.792 -10.007 0.364 1.00 86.31 165 LEU A CA 1
ATOM 1393 C C . LEU A 1 165 ? 14.363 -8.589 0.279 1.00 86.31 165 LEU A C 1
ATOM 1395 O O . LEU A 1 165 ? 14.126 -7.790 1.186 1.00 86.31 165 LEU A O 1
ATOM 1399 N N . ALA A 1 166 ? 15.168 -8.279 -0.736 1.00 84.75 166 ALA A N 1
ATOM 1400 C CA . ALA A 1 166 ? 15.669 -6.929 -0.974 1.00 84.75 166 ALA A CA 1
ATOM 1401 C C . ALA A 1 166 ? 14.523 -5.991 -1.374 1.00 84.75 166 ALA A C 1
ATOM 1403 O O . ALA A 1 166 ? 14.359 -4.936 -0.760 1.00 84.75 166 ALA A O 1
ATOM 1404 N N . VAL A 1 167 ? 13.672 -6.428 -2.308 1.00 82.56 167 VAL A N 1
ATOM 1405 C CA . VAL A 1 167 ? 12.512 -5.661 -2.771 1.00 82.56 167 VAL A CA 1
ATOM 1406 C C . VAL A 1 167 ? 11.525 -5.409 -1.640 1.00 82.56 167 VAL A C 1
ATOM 1408 O O . VAL A 1 167 ? 11.133 -4.267 -1.417 1.00 82.56 167 VAL A O 1
ATOM 1411 N N . TYR A 1 168 ? 11.178 -6.440 -0.870 1.00 83.75 168 TYR A N 1
ATOM 1412 C CA . TYR A 1 168 ? 10.296 -6.309 0.288 1.00 83.75 168 TYR A CA 1
ATOM 1413 C C . TYR A 1 168 ? 10.831 -5.296 1.311 1.00 83.75 168 TYR A C 1
ATOM 1415 O O . TYR A 1 168 ? 10.092 -4.436 1.788 1.00 83.75 168 TYR A O 1
ATOM 1423 N N . ARG A 1 169 ? 12.132 -5.364 1.629 1.00 79.75 169 ARG A N 1
ATOM 1424 C CA . ARG A 1 169 ? 12.750 -4.475 2.623 1.00 79.75 169 ARG A CA 1
ATOM 1425 C C . ARG A 1 169 ? 12.796 -3.023 2.169 1.00 79.75 169 ARG A C 1
ATOM 1427 O O . ARG A 1 169 ? 12.575 -2.153 3.003 1.00 79.75 169 ARG A O 1
ATOM 1434 N N . LEU A 1 170 ? 13.090 -2.763 0.897 1.00 79.38 170 LEU A N 1
ATOM 1435 C CA . LEU A 1 170 ? 13.176 -1.397 0.377 1.00 79.38 170 LEU A CA 1
ATOM 1436 C C . LEU A 1 170 ? 11.808 -0.787 0.083 1.00 79.38 170 LEU A C 1
ATOM 1438 O O . LEU A 1 170 ? 11.622 0.393 0.354 1.00 79.38 170 LEU A O 1
ATOM 1442 N N . ARG A 1 171 ? 10.821 -1.588 -0.340 1.00 73.75 171 ARG A N 1
ATOM 1443 C CA . ARG A 1 171 ? 9.422 -1.136 -0.402 1.00 73.75 171 ARG A CA 1
ATOM 1444 C C . ARG A 1 171 ? 8.881 -0.724 0.961 1.00 73.75 171 ARG A C 1
ATOM 1446 O O . ARG A 1 171 ? 8.069 0.176 1.018 1.00 73.75 171 ARG A O 1
ATOM 1453 N N . GLY A 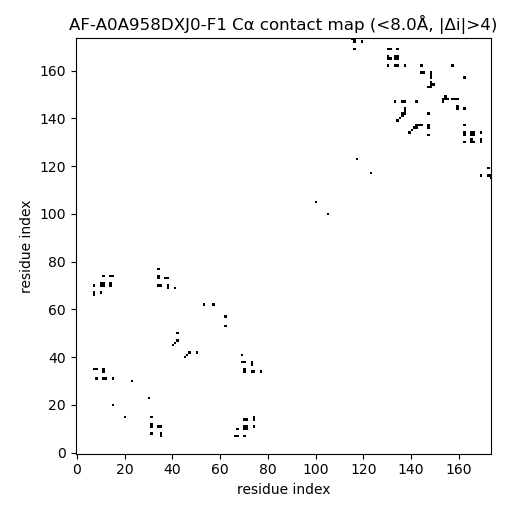1 172 ? 9.328 -1.353 2.048 1.00 68.38 172 GLY A N 1
ATOM 1454 C CA . GLY A 1 172 ? 8.947 -0.940 3.402 1.00 68.38 172 GLY A CA 1
ATOM 1455 C C . GLY A 1 172 ? 9.620 0.348 3.901 1.00 68.38 172 GLY A C 1
ATOM 1456 O O . GLY A 1 172 ? 9.336 0.762 5.023 1.00 68.38 172 GLY A O 1
ATOM 1457 N N . LEU A 1 173 ? 10.552 0.931 3.135 1.00 66.12 173 LEU A N 1
ATOM 1458 C CA . LEU A 1 173 ? 11.214 2.207 3.448 1.00 66.12 173 LEU A CA 1
ATOM 1459 C C . LEU A 1 173 ? 10.698 3.380 2.604 1.00 66.12 173 LEU A C 1
ATOM 1461 O O . LEU A 1 173 ? 10.964 4.522 2.974 1.00 66.12 173 LEU A O 1
ATOM 1465 N N . LEU A 1 174 ? 10.018 3.088 1.493 1.00 59.50 174 LEU A N 1
ATOM 1466 C CA . LEU A 1 174 ? 9.276 4.048 0.674 1.00 59.50 174 LEU A CA 1
ATOM 1467 C C . LEU A 1 174 ? 7.845 4.177 1.206 1.00 59.50 174 LEU A C 1
ATOM 1469 O O . LEU A 1 174 ? 7.310 5.302 1.138 1.00 59.50 174 LEU A O 1
#

Sequence (174 aa):
MDQFQPYIERKVIHYCTKWNVPRLGFQFNECANDIQAQVFEILCQKDFRALRNFKERDNEYRFMSYLSVICHNATAHYMKKYLKHLADVETDDLRQLSTEMADDTRGQLFEYVVHQLRSTKKKLPKNFERDLNLYLLYVWGDFSKEMIVEMPAFRGQITPKMVDLAVYRLRGLL

Radius of gyration: 22.91 Å; Cα contacts (8 Å, |Δi|>4): 83; chains: 1; bounding box: 63×31×48 Å

Solvent-accessible surface area (backbone atoms only — not comparable to full-atom values): 9994 Å² total; per-residue (Å²): 112,75,87,49,45,72,55,51,52,54,48,39,50,52,48,54,58,72,66,61,56,90,78,39,72,91,50,42,64,57,54,47,50,53,39,50,53,49,39,51,49,44,52,64,72,75,30,53,70,60,61,68,65,60,50,97,81,59,50,69,66,58,56,51,52,53,50,51,51,48,37,50,52,39,46,54,52,50,50,56,53,50,52,53,50,47,67,68,45,55,73,56,54,56,60,56,59,64,72,75,54,58,70,70,59,51,52,52,52,49,53,50,51,54,48,51,64,62,66,75,41,100,68,76,61,96,57,43,70,60,30,49,51,44,32,44,38,42,74,73,60,71,39,51,56,67,58,53,28,65,32,86,93,28,52,91,76,47,50,56,69,52,44,53,53,22,38,55,56,51,60,74,72,108